Protein AF-A0A5E5QLU8-F1 (afdb_monomer_lite)

Secondary structure (DSSP, 8-state):
-------HHHHHHHHHHHHHHTT-----TTTTSTTSSS---S-TT--

Radius of gyration: 14.22 Å; chains: 1; bounding box: 23×20×41 Å

Sequence (47 aa):
MPMNALTENTIEQSFIDQLVSQGYTYYNGVDISPISDNPQRESFASV

pLDDT: mean 88.52, std 11.41, range [51.06, 98.06]

Foldseek 3Di:
DPPPPPDPVVVVVVVVVVVVVVVDDDDDCQCQAPPHPHHPDPHPPDD

Structure (mmCIF, N/CA/C/O backbone):
data_AF-A0A5E5QLU8-F1
#
_entry.id   AF-A0A5E5QLU8-F1
#
loop_
_atom_site.group_PDB
_atom_site.id
_atom_site.type_symbol
_atom_site.label_atom_id
_atom_site.label_alt_id
_atom_site.label_comp_id
_atom_site.label_asym_id
_atom_site.label_entity_id
_atom_site.label_seq_id
_atom_site.pdbx_PDB_ins_code
_atom_site.Cartn_x
_atom_site.Cartn_y
_atom_site.Cartn_z
_atom_site.occupancy
_atom_site.B_iso_or_equiv
_atom_site.auth_seq_id
_atom_site.auth_comp_id
_atom_site.auth_asym_id
_atom_site.auth_atom_id
_atom_site.pdbx_PDB_model_num
ATOM 1 N N . MET A 1 1 ? 0.462 -12.231 26.773 1.00 51.06 1 MET A N 1
ATOM 2 C CA . MET A 1 1 ? 0.405 -11.441 25.527 1.00 51.06 1 MET A CA 1
ATOM 3 C C . MET A 1 1 ? 1.840 -11.285 25.057 1.00 51.06 1 MET A C 1
ATOM 5 O O . MET A 1 1 ? 2.606 -10.736 25.845 1.00 51.06 1 MET A O 1
ATOM 9 N N . PRO A 1 2 ? 2.271 -11.815 23.898 1.00 56.75 2 PRO A N 1
ATOM 10 C CA . PRO A 1 2 ? 3.592 -11.457 23.409 1.00 56.75 2 PRO A CA 1
ATOM 11 C C . PRO A 1 2 ? 3.560 -9.953 23.135 1.00 56.75 2 PRO A C 1
ATOM 13 O O . PRO A 1 2 ? 2.601 -9.436 22.563 1.00 56.75 2 PRO A O 1
ATOM 16 N N . MET A 1 3 ? 4.559 -9.237 23.633 1.00 62.06 3 MET A N 1
ATOM 17 C CA . MET A 1 3 ? 4.772 -7.855 23.245 1.00 62.06 3 MET A CA 1
ATOM 18 C C . MET A 1 3 ? 5.136 -7.921 21.767 1.00 62.06 3 MET A C 1
ATOM 20 O O . MET A 1 3 ? 6.210 -8.428 21.444 1.00 62.06 3 MET A O 1
ATOM 24 N N . ASN A 1 4 ? 4.215 -7.534 20.876 1.00 67.25 4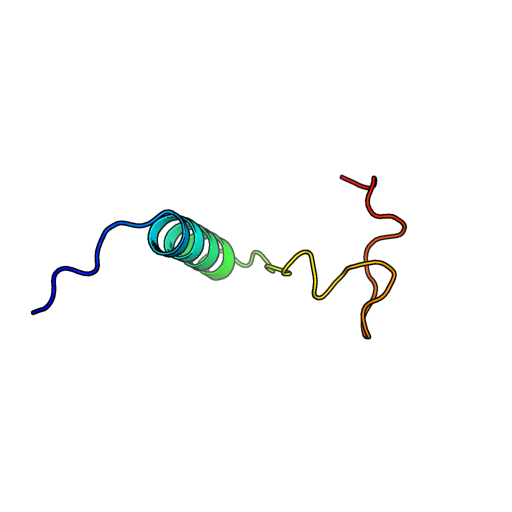 ASN A N 1
ATOM 25 C CA . ASN A 1 4 ? 4.556 -7.352 19.470 1.00 67.25 4 ASN A CA 1
ATOM 26 C C . ASN A 1 4 ? 5.780 -6.443 19.468 1.00 67.25 4 ASN A C 1
ATOM 28 O O . ASN A 1 4 ? 5.697 -5.301 19.924 1.00 67.25 4 ASN A O 1
ATOM 32 N N . ALA A 1 5 ? 6.932 -6.996 19.089 1.00 75.75 5 ALA A N 1
ATOM 33 C CA . ALA A 1 5 ? 8.158 -6.231 19.048 1.00 75.75 5 ALA A CA 1
ATOM 34 C C . ALA A 1 5 ? 7.890 -5.026 18.146 1.00 75.75 5 ALA A C 1
ATOM 36 O O . ALA A 1 5 ? 7.391 -5.197 17.034 1.00 75.75 5 ALA A O 1
ATOM 37 N N . LEU A 1 6 ? 8.156 -3.822 18.652 1.00 87.56 6 LEU A N 1
ATOM 38 C CA . LEU A 1 6 ? 8.058 -2.616 17.847 1.00 87.56 6 LEU A CA 1
ATOM 39 C C . LEU A 1 6 ? 9.186 -2.679 16.814 1.00 87.56 6 LEU A C 1
ATOM 41 O O . LEU A 1 6 ? 10.345 -2.419 17.130 1.00 87.56 6 LEU A O 1
ATOM 45 N N . THR A 1 7 ? 8.848 -3.105 15.605 1.00 93.88 7 THR A N 1
ATOM 46 C CA . THR A 1 7 ? 9.744 -3.154 14.449 1.00 93.88 7 THR A CA 1
ATOM 47 C C . THR A 1 7 ? 9.335 -2.100 13.433 1.00 93.88 7 THR A C 1
ATOM 49 O O . THR A 1 7 ? 8.190 -1.645 13.434 1.00 93.88 7 THR A O 1
ATOM 52 N N . GLU A 1 8 ? 10.250 -1.753 12.532 1.00 93.44 8 GLU A N 1
ATOM 53 C CA . GLU A 1 8 ? 9.970 -0.896 11.375 1.00 93.44 8 GLU A CA 1
ATOM 54 C C . GLU A 1 8 ? 8.708 -1.357 10.638 1.00 93.44 8 GLU A C 1
ATOM 56 O O . GLU A 1 8 ? 7.755 -0.592 10.553 1.00 93.44 8 GLU A O 1
ATOM 61 N N . ASN A 1 9 ? 8.612 -2.647 10.299 1.00 92.31 9 ASN A N 1
ATOM 62 C CA . ASN A 1 9 ? 7.429 -3.211 9.642 1.00 92.31 9 ASN A CA 1
ATOM 63 C C . ASN A 1 9 ? 6.129 -2.966 10.427 1.00 92.31 9 ASN A C 1
ATOM 65 O O . ASN A 1 9 ? 5.103 -2.641 9.837 1.00 92.31 9 ASN A O 1
ATOM 69 N N . THR A 1 10 ? 6.139 -3.128 11.756 1.00 93.62 10 THR A N 1
ATOM 70 C CA . THR A 1 10 ? 4.925 -2.890 12.563 1.00 93.62 10 THR A CA 1
ATOM 71 C C . THR A 1 10 ? 4.541 -1.413 12.626 1.00 93.62 10 THR A C 1
ATOM 73 O O . THR A 1 10 ? 3.357 -1.090 12.709 1.00 93.62 10 THR A O 1
ATOM 76 N N . ILE A 1 11 ? 5.528 -0.515 12.575 1.00 94.38 11 ILE A N 1
ATOM 77 C CA . ILE A 1 11 ? 5.310 0.931 12.552 1.00 94.38 11 ILE A CA 1
ATOM 78 C C . ILE A 1 11 ? 4.771 1.344 11.180 1.00 94.38 11 ILE A C 1
ATOM 80 O O . ILE A 1 11 ? 3.734 1.998 11.109 1.00 94.38 11 ILE A O 1
ATOM 84 N N . GLU A 1 12 ? 5.426 0.920 10.100 1.00 94.44 12 GLU A N 1
ATOM 85 C CA . GLU A 1 12 ? 5.017 1.196 8.721 1.00 94.44 12 GLU A CA 1
ATOM 86 C C . GLU A 1 12 ? 3.592 0.717 8.446 1.00 94.44 12 GLU A C 1
ATOM 88 O O . GLU A 1 12 ? 2.772 1.493 7.955 1.00 94.44 12 GLU A O 1
ATOM 93 N N . GLN A 1 13 ? 3.261 -0.517 8.842 1.00 94.50 13 GLN A N 1
ATOM 94 C CA . GLN A 1 13 ? 1.915 -1.057 8.657 1.00 94.50 13 GLN A CA 1
ATOM 95 C C . GLN A 1 13 ? 0.860 -0.227 9.402 1.00 94.50 13 GLN A C 1
ATOM 97 O O . GLN A 1 13 ? -0.185 0.077 8.838 1.00 94.50 13 GLN A O 1
ATOM 102 N N . SER A 1 14 ? 1.153 0.225 10.628 1.00 95.75 14 SER A N 1
ATOM 103 C CA . SER A 1 14 ? 0.244 1.087 11.398 1.00 95.75 14 SER A CA 1
ATOM 104 C C . SER A 1 14 ? -0.042 2.423 10.698 1.00 95.75 14 SER A C 1
ATOM 106 O O . SER A 1 14 ? -1.171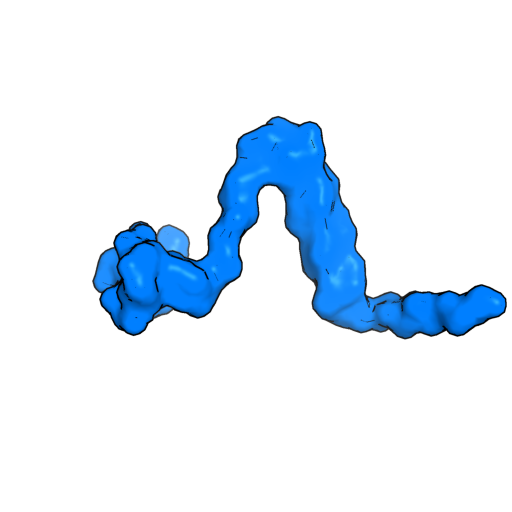 2.916 10.735 1.00 95.75 14 SER A O 1
ATOM 108 N N . PHE A 1 15 ? 0.954 3.020 10.038 1.00 96.50 15 PHE A N 1
ATOM 109 C CA . PHE A 1 15 ? 0.755 4.248 9.262 1.00 96.50 15 PHE A CA 1
ATOM 110 C C . PHE A 1 15 ? 0.001 3.997 7.955 1.00 96.50 15 PHE A C 1
ATOM 112 O O . PHE A 1 15 ? -0.885 4.782 7.611 1.00 96.50 15 PHE A O 1
ATOM 119 N N . ILE A 1 16 ? 0.307 2.903 7.250 1.00 96.19 16 ILE A N 1
ATOM 120 C CA . ILE A 1 16 ? -0.430 2.493 6.048 1.00 96.19 16 ILE A CA 1
ATOM 121 C C . ILE A 1 16 ? -1.910 2.309 6.390 1.00 96.19 16 ILE A C 1
ATOM 123 O O . ILE A 1 16 ? -2.759 2.908 5.733 1.00 96.19 16 ILE A O 1
ATOM 127 N N . ASP A 1 17 ? -2.223 1.569 7.454 1.00 97.31 17 ASP A N 1
ATOM 128 C CA . ASP A 1 17 ? -3.600 1.302 7.878 1.00 97.31 17 ASP A CA 1
ATOM 129 C C . ASP A 1 17 ? -4.354 2.603 8.203 1.00 97.31 17 ASP A C 1
ATOM 131 O O . ASP A 1 17 ? -5.496 2.798 7.775 1.00 97.31 17 ASP A O 1
ATOM 135 N N . GLN A 1 18 ? -3.703 3.539 8.904 1.00 98.06 18 GLN A N 1
ATOM 136 C CA . GLN A 1 18 ? -4.271 4.858 9.197 1.00 98.06 18 GLN A CA 1
ATOM 137 C C . GLN A 1 18 ? -4.580 5.661 7.929 1.00 98.06 18 GLN A C 1
ATOM 139 O O . GLN A 1 18 ? -5.644 6.276 7.846 1.00 98.06 18 GLN A O 1
ATOM 144 N N . LEU A 1 19 ? -3.690 5.672 6.937 1.00 97.81 19 LEU A N 1
ATOM 145 C CA . LEU A 1 19 ? -3.919 6.374 5.671 1.00 97.81 19 LEU A CA 1
ATOM 146 C C . LEU A 1 19 ? -5.023 5.698 4.853 1.00 97.81 19 LEU A C 1
ATOM 148 O O . LEU A 1 19 ? -5.909 6.376 4.329 1.00 97.81 19 LEU A O 1
ATOM 152 N N . VAL A 1 20 ? -5.016 4.366 4.785 1.00 97.69 20 VAL A N 1
ATOM 153 C CA . VAL A 1 20 ? -6.040 3.589 4.075 1.00 97.69 20 VAL A CA 1
ATOM 154 C C . VAL A 1 20 ? -7.421 3.825 4.683 1.00 97.69 20 VAL A C 1
ATOM 156 O O . VAL A 1 20 ? -8.385 4.027 3.946 1.00 97.69 20 VAL A O 1
ATOM 159 N N . SER A 1 21 ? -7.523 3.924 6.012 1.00 97.75 21 SER A N 1
ATOM 160 C CA . SER A 1 21 ? -8.784 4.276 6.684 1.00 97.75 21 SER A CA 1
ATOM 161 C C . SER A 1 21 ? -9.336 5.656 6.291 1.00 97.75 21 SER A C 1
ATOM 163 O O . SER A 1 21 ? -10.535 5.898 6.418 1.00 97.75 21 SER A O 1
ATOM 165 N N . GLN A 1 22 ? -8.483 6.546 5.773 1.00 97.94 22 GLN A N 1
ATOM 166 C CA . GLN A 1 22 ? -8.844 7.876 5.271 1.00 97.94 22 GLN A CA 1
ATOM 167 C C . GLN A 1 22 ? -9.109 7.885 3.753 1.00 97.94 22 GLN A C 1
ATOM 169 O O . GLN A 1 22 ? -9.349 8.943 3.175 1.00 97.94 22 GLN A O 1
ATOM 174 N N . GLY A 1 23 ? -9.081 6.720 3.101 1.00 97.44 23 GLY A N 1
ATOM 175 C CA . GLY A 1 23 ? -9.327 6.561 1.667 1.00 97.44 23 GLY A CA 1
ATOM 176 C C . GLY A 1 23 ? -8.072 6.616 0.795 1.00 97.44 23 GLY A C 1
ATOM 177 O O . GLY A 1 23 ? -8.187 6.629 -0.431 1.00 97.44 23 GLY A O 1
ATOM 178 N N . TYR A 1 24 ? -6.874 6.630 1.386 1.00 96.25 24 TYR A N 1
ATOM 179 C CA . TYR A 1 24 ? -5.643 6.450 0.619 1.00 96.25 24 TYR A CA 1
ATOM 180 C C . TYR A 1 24 ? -5.573 5.025 0.053 1.00 96.25 24 TYR A C 1
ATOM 182 O O . TYR A 1 24 ? -5.890 4.057 0.740 1.00 96.25 24 TYR A O 1
ATOM 190 N N . THR A 1 25 ? -5.127 4.876 -1.193 1.00 93.88 25 THR A N 1
ATOM 191 C CA . THR A 1 25 ? -4.848 3.551 -1.762 1.00 93.88 25 THR A CA 1
ATOM 192 C C . THR A 1 25 ? -3.353 3.289 -1.696 1.00 93.88 25 THR A C 1
ATOM 194 O O . THR A 1 25 ? -2.571 3.966 -2.361 1.00 93.88 25 THR A O 1
ATOM 197 N N . TYR A 1 26 ? -2.964 2.313 -0.881 1.00 92.75 26 TYR A N 1
ATOM 198 C CA . TYR A 1 26 ? -1.584 1.861 -0.789 1.00 92.75 26 TYR A CA 1
ATOM 199 C C . TYR A 1 26 ? -1.275 0.840 -1.887 1.00 92.75 26 TYR A C 1
ATOM 201 O O . TYR A 1 26 ? -2.048 -0.089 -2.113 1.00 92.75 26 TYR A O 1
ATOM 209 N N . TYR A 1 27 ? -0.111 0.996 -2.512 1.00 90.62 27 TYR A N 1
ATOM 210 C CA . TYR A 1 27 ? 0.466 0.029 -3.436 1.00 90.62 27 TYR A CA 1
ATOM 211 C C . TYR A 1 27 ? 1.895 -0.279 -2.996 1.00 90.62 27 TYR A C 1
ATOM 213 O O . TYR A 1 27 ? 2.698 0.641 -2.808 1.00 90.62 27 TYR A O 1
ATOM 221 N N . ASN A 1 28 ? 2.234 -1.560 -2.851 1.00 89.25 28 ASN A N 1
ATOM 222 C CA . ASN A 1 28 ? 3.617 -1.938 -2.603 1.00 89.25 28 ASN A CA 1
ATOM 223 C C . ASN A 1 28 ? 4.456 -1.661 -3.859 1.00 89.25 28 ASN A C 1
ATOM 225 O O . ASN A 1 28 ? 4.038 -1.967 -4.973 1.00 89.25 28 ASN A O 1
ATOM 229 N N . GLY A 1 29 ? 5.655 -1.098 -3.692 1.00 88.25 29 GLY A N 1
ATOM 230 C CA . GLY A 1 29 ? 6.512 -0.722 -4.820 1.00 88.25 29 GLY A CA 1
ATOM 231 C C . GLY A 1 29 ? 6.891 -1.888 -5.741 1.00 88.25 29 GLY A C 1
ATOM 232 O O . GLY A 1 29 ? 7.087 -1.665 -6.935 1.00 88.25 29 GL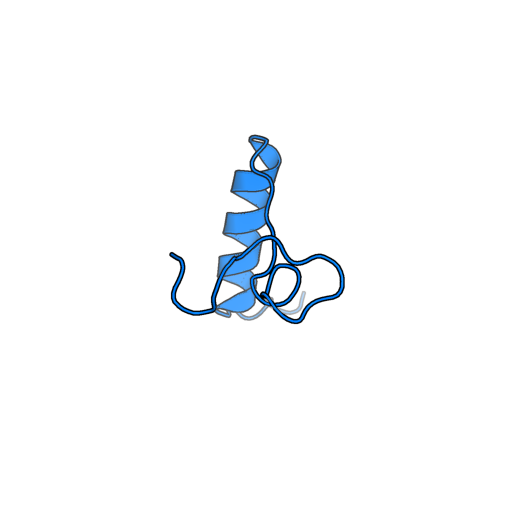Y A O 1
ATOM 233 N N . VAL A 1 30 ? 6.964 -3.116 -5.216 1.00 90.12 30 VAL A N 1
ATOM 234 C CA . VAL A 1 30 ? 7.222 -4.327 -6.011 1.00 90.12 30 VAL A CA 1
ATOM 235 C C . VAL A 1 30 ? 6.024 -4.652 -6.903 1.00 90.12 30 VAL A C 1
ATOM 237 O O . VAL A 1 30 ? 6.213 -4.893 -8.097 1.00 90.12 30 VAL A O 1
ATOM 240 N N . ASP A 1 31 ? 4.811 -4.569 -6.349 1.00 92.12 31 ASP A N 1
ATOM 241 C CA . ASP A 1 31 ? 3.548 -4.902 -7.027 1.00 92.12 31 ASP A CA 1
ATOM 242 C C . ASP A 1 31 ? 3.231 -3.974 -8.202 1.00 92.12 31 ASP A C 1
ATOM 244 O O . ASP A 1 31 ? 2.512 -4.368 -9.113 1.00 92.12 31 ASP A O 1
ATOM 248 N N . ILE A 1 32 ? 3.760 -2.748 -8.173 1.00 92.44 32 ILE A N 1
ATOM 249 C CA . ILE A 1 32 ? 3.580 -1.747 -9.235 1.00 92.44 32 ILE A CA 1
ATOM 250 C C . ILE A 1 32 ? 4.855 -1.476 -10.030 1.00 92.44 32 ILE A C 1
ATOM 252 O O . ILE A 1 32 ? 4.914 -0.511 -10.802 1.00 92.44 32 ILE A O 1
ATOM 256 N N . SER A 1 33 ? 5.898 -2.282 -9.823 1.00 92.88 33 SER A N 1
ATOM 257 C CA . SER A 1 33 ? 7.173 -2.089 -10.505 1.00 92.88 33 SER A CA 1
ATOM 258 C C . SER A 1 33 ? 7.021 -2.263 -12.025 1.00 92.88 33 SER A C 1
ATOM 260 O O . SER A 1 33 ? 6.117 -2.982 -12.464 1.00 92.88 33 SER A O 1
ATOM 262 N N . PRO A 1 34 ? 7.927 -1.690 -12.842 1.00 92.50 34 PRO A N 1
ATOM 263 C CA . PRO A 1 34 ? 7.853 -1.790 -14.304 1.00 92.50 34 PRO A CA 1
ATOM 264 C C . PRO A 1 34 ? 7.899 -3.227 -14.852 1.00 92.50 34 PRO A C 1
ATOM 266 O O . PRO A 1 34 ? 7.587 -3.450 -16.017 1.00 92.50 34 PRO A O 1
ATOM 269 N N . ILE A 1 35 ? 8.329 -4.192 -14.033 1.00 94.06 35 ILE A N 1
ATOM 270 C CA . ILE A 1 35 ? 8.475 -5.609 -14.400 1.00 94.06 35 ILE A CA 1
ATOM 271 C C . ILE A 1 35 ? 7.465 -6.521 -13.684 1.00 94.06 35 ILE A C 1
ATOM 273 O O . ILE A 1 35 ? 7.604 -7.739 -13.740 1.00 94.06 35 ILE A O 1
ATOM 277 N N . SER A 1 36 ? 6.501 -5.943 -12.964 1.00 93.00 36 SER A N 1
ATOM 278 C CA . SER A 1 36 ? 5.424 -6.685 -12.300 1.00 93.00 36 SER A CA 1
ATOM 279 C C . SER A 1 36 ? 4.303 -7.052 -13.277 1.00 93.00 36 SER A C 1
ATOM 281 O O . SER A 1 36 ? 4.259 -6.555 -14.401 1.00 93.00 36 SER A O 1
ATOM 283 N N . ASP A 1 37 ? 3.364 -7.887 -12.829 1.00 92.38 37 ASP A N 1
ATOM 284 C CA . ASP A 1 37 ? 2.173 -8.246 -13.612 1.00 92.38 37 ASP A CA 1
ATOM 285 C C . ASP A 1 37 ? 1.178 -7.077 -13.766 1.00 92.38 37 ASP A C 1
ATOM 287 O O . ASP A 1 37 ? 0.325 -7.099 -14.653 1.00 92.38 37 ASP A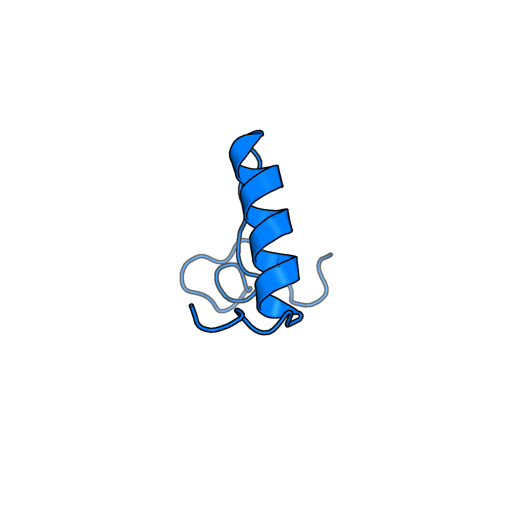 O 1
ATOM 291 N N . ASN A 1 38 ? 1.284 -6.045 -12.918 1.00 91.06 38 ASN A N 1
ATOM 292 C CA . ASN A 1 38 ? 0.455 -4.838 -12.953 1.00 91.06 38 ASN A CA 1
ATOM 293 C C . ASN A 1 38 ? 1.324 -3.570 -12.832 1.00 91.06 38 ASN A C 1
ATOM 295 O O . ASN A 1 38 ? 1.264 -2.857 -11.824 1.00 91.06 38 ASN A O 1
ATOM 299 N N . PRO A 1 39 ? 2.151 -3.272 -13.847 1.00 92.81 39 PRO A N 1
ATOM 300 C CA . PRO A 1 39 ? 3.076 -2.155 -13.785 1.00 92.81 39 PRO A CA 1
ATOM 301 C C . PRO A 1 39 ? 2.307 -0.828 -13.763 1.00 92.81 39 PRO A C 1
ATOM 303 O O . PRO A 1 39 ? 1.521 -0.539 -14.664 1.00 92.81 39 PRO A O 1
ATOM 306 N N . GLN A 1 40 ? 2.552 -0.006 -12.739 1.00 91.31 40 GLN A N 1
ATOM 307 C CA . GLN A 1 40 ? 2.043 1.375 -12.669 1.00 91.31 40 GLN A CA 1
ATOM 308 C C . GLN A 1 40 ? 3.169 2.414 -12.627 1.00 91.31 40 GLN A C 1
ATOM 310 O O . GLN A 1 40 ? 2.914 3.608 -12.760 1.00 91.31 40 GLN A O 1
ATOM 315 N N . ARG A 1 41 ? 4.422 1.977 -12.438 1.00 89.19 41 ARG A N 1
ATOM 316 C CA . ARG A 1 41 ? 5.613 2.823 -12.554 1.00 89.19 41 ARG A CA 1
ATOM 317 C C . ARG A 1 41 ? 6.255 2.650 -13.923 1.00 89.19 41 ARG A C 1
ATOM 319 O O . ARG A 1 41 ? 6.523 1.530 -14.342 1.00 89.19 41 ARG A O 1
ATOM 326 N N . GLU A 1 42 ? 6.608 3.770 -14.547 1.00 86.00 42 GLU A N 1
ATOM 327 C CA . GLU A 1 42 ? 7.340 3.801 -15.822 1.00 86.00 42 GLU A CA 1
ATOM 328 C C . GLU A 1 42 ? 8.790 3.310 -15.677 1.00 86.00 42 GLU A C 1
ATOM 330 O O . GLU A 1 42 ? 9.345 2.661 -16.561 1.00 86.00 42 GLU A O 1
ATOM 335 N N . SER A 1 43 ? 9.440 3.617 -14.549 1.00 88.56 43 SER A N 1
ATOM 336 C CA . SER A 1 43 ? 10.808 3.176 -14.262 1.00 88.56 43 SER A CA 1
ATOM 337 C C . SER A 1 43 ? 11.075 3.092 -12.758 1.00 88.56 43 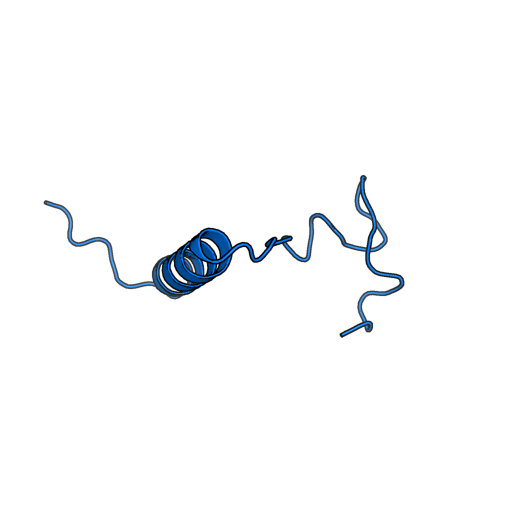SER A C 1
ATOM 339 O O . SER A 1 43 ? 10.375 3.711 -11.955 1.00 88.56 43 SER A O 1
ATOM 341 N N . PHE A 1 44 ? 12.139 2.382 -12.369 1.00 84.31 44 PHE A N 1
ATOM 342 C CA . PHE A 1 44 ? 12.600 2.324 -10.974 1.00 84.31 44 PHE A CA 1
ATOM 343 C C . PHE A 1 44 ? 13.092 3.676 -10.429 1.00 84.31 44 PHE A C 1
ATOM 345 O O . PHE A 1 44 ? 13.215 3.828 -9.219 1.00 84.31 44 PHE A O 1
ATOM 352 N N . ALA A 1 45 ? 13.366 4.647 -11.307 1.00 85.81 45 ALA A N 1
ATOM 353 C CA . ALA A 1 45 ? 13.771 6.002 -10.939 1.00 85.81 45 ALA A CA 1
ATOM 354 C C . ALA A 1 45 ? 12.583 6.971 -10.796 1.00 85.81 45 ALA A C 1
ATOM 356 O O . ALA A 1 45 ? 1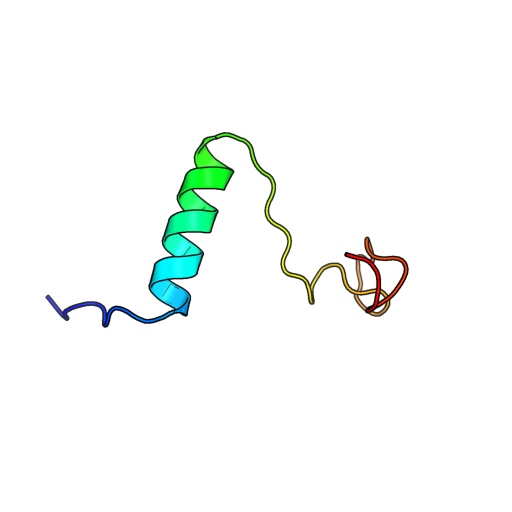2.780 8.115 -10.392 1.00 85.81 45 ALA A O 1
ATOM 357 N N . SER A 1 46 ? 11.365 6.539 -11.142 1.00 71.94 46 SER A N 1
ATOM 358 C CA . SER A 1 46 ? 10.161 7.348 -10.967 1.00 71.94 46 SER A CA 1
ATOM 359 C C . SER A 1 46 ? 9.803 7.414 -9.479 1.00 71.94 46 SER A C 1
ATOM 361 O O . SER A 1 46 ? 9.563 6.372 -8.858 1.00 71.94 46 SER A O 1
ATOM 363 N N . VAL A 1 47 ? 9.794 8.630 -8.926 1.00 59.56 47 VAL A N 1
ATOM 364 C CA . VAL A 1 47 ? 9.358 8.969 -7.557 1.00 59.56 47 VAL A CA 1
ATOM 365 C C . VAL A 1 47 ? 7.945 9.517 -7.558 1.00 59.56 47 VAL A C 1
ATOM 367 O O . VAL A 1 47 ? 7.652 10.358 -8.436 1.00 59.56 47 VAL A O 1
#